Protein AF-A0A4Z1RAN7-F1 (afdb_monomer_lite)

Organism: NCBI:txid2565782

Radius of gyration: 14.69 Å; chains: 1; bounding box: 39×23×36 Å

pLDDT: mean 84.34, std 12.58, range [42.38, 96.56]

Foldseek 3Di:
DPVVVVVVVVVVCVVVVNDDQDDVVVQQVQWDWDQDPNDTDTHGDLVVLLSSLVVVPDPVSVVVNVVSVVVVVVVD

Structure (mmCIF, N/CA/C/O backbone):
data_AF-A0A4Z1RAN7-F1
#
_entry.id   AF-A0A4Z1RAN7-F1
#
loop_
_atom_site.group_PDB
_atom_site.id
_atom_site.type_symbol
_atom_site.label_atom_id
_atom_site.label_alt_id
_atom_site.label_comp_id
_atom_site.label_asym_id
_atom_site.label_entity_id
_atom_site.label_seq_id
_atom_site.pdbx_PDB_ins_code
_atom_site.Cartn_x
_atom_site.Cartn_y
_atom_site.Cartn_z
_atom_site.occupancy
_atom_site.B_iso_or_equiv
_atom_site.auth_seq_id
_atom_site.auth_comp_id
_atom_site.auth_asym_id
_atom_site.auth_atom_id
_atom_site.pdbx_PDB_model_num
ATOM 1 N N . MET A 1 1 ? -22.772 4.027 -5.235 1.00 42.38 1 MET A N 1
ATOM 2 C CA . MET A 1 1 ? -22.457 4.526 -6.592 1.00 42.38 1 MET A CA 1
ATOM 3 C C . MET A 1 1 ? -21.212 5.409 -6.526 1.00 42.38 1 MET A C 1
ATOM 5 O O . MET A 1 1 ? -21.353 6.618 -6.397 1.00 42.38 1 MET A O 1
ATOM 9 N N . THR A 1 2 ? -20.006 4.828 -6.557 1.00 50.19 2 THR A N 1
ATOM 10 C CA . THR A 1 2 ? -18.756 5.624 -6.458 1.00 50.19 2 THR A CA 1
ATOM 11 C C . THR A 1 2 ? -17.543 5.012 -7.180 1.00 50.19 2 THR A C 1
ATOM 13 O O . THR A 1 2 ? -16.489 5.632 -7.193 1.00 50.19 2 THR A O 1
ATOM 16 N N . ALA A 1 3 ? -17.670 3.837 -7.812 1.00 51.22 3 ALA A N 1
ATOM 17 C CA . ALA A 1 3 ? -16.569 3.191 -8.544 1.00 51.22 3 ALA A CA 1
ATOM 18 C C . ALA A 1 3 ? -16.290 3.850 -9.912 1.00 51.22 3 ALA A C 1
ATOM 20 O O . ALA A 1 3 ? -15.137 4.109 -10.251 1.00 51.22 3 ALA A O 1
ATOM 21 N N . ALA A 1 4 ? -17.349 4.272 -10.618 1.00 55.28 4 ALA A N 1
ATOM 22 C CA . ALA A 1 4 ? -17.267 4.809 -11.982 1.00 55.28 4 ALA A CA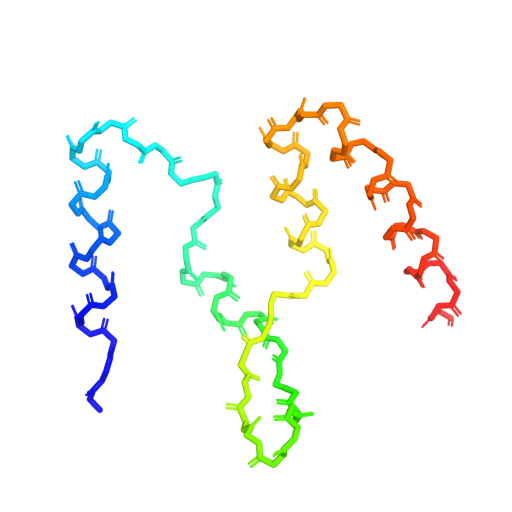 1
ATOM 23 C C . ALA A 1 4 ? -16.313 6.009 -12.139 1.00 55.28 4 ALA A C 1
ATOM 25 O O . ALA A 1 4 ? -15.695 6.196 -13.187 1.00 55.28 4 ALA A O 1
ATOM 26 N N . ARG A 1 5 ? -16.158 6.836 -11.095 1.00 67.44 5 ARG A N 1
ATOM 27 C CA . ARG A 1 5 ? -15.269 8.006 -11.146 1.00 67.44 5 ARG A CA 1
ATOM 28 C C . ARG A 1 5 ? -13.793 7.623 -11.021 1.00 67.44 5 ARG A C 1
ATOM 30 O O . ARG A 1 5 ? -12.954 8.326 -11.571 1.00 67.44 5 ARG A O 1
ATOM 37 N N . PHE A 1 6 ? -13.480 6.535 -10.320 1.00 66.00 6 PHE A N 1
ATOM 38 C CA . PHE A 1 6 ? -12.104 6.079 -10.121 1.00 66.00 6 PHE A CA 1
ATOM 39 C C . PHE A 1 6 ? -11.597 5.310 -11.345 1.00 66.00 6 PHE A C 1
ATOM 41 O O . PHE A 1 6 ? -10.523 5.612 -11.857 1.00 66.00 6 PHE A O 1
ATOM 48 N N . GLU A 1 7 ? -12.423 4.411 -11.885 1.00 70.00 7 GLU A N 1
ATOM 49 C CA . GLU A 1 7 ? -12.142 3.654 -13.116 1.00 70.00 7 GLU A CA 1
ATOM 50 C C . GLU A 1 7 ? -11.845 4.586 -14.299 1.00 70.00 7 GLU A C 1
ATOM 52 O O . GLU A 1 7 ? -10.874 4.388 -15.025 1.00 70.00 7 GLU A O 1
ATOM 57 N N . THR A 1 8 ? -12.618 5.670 -14.433 1.00 73.25 8 THR A N 1
ATOM 58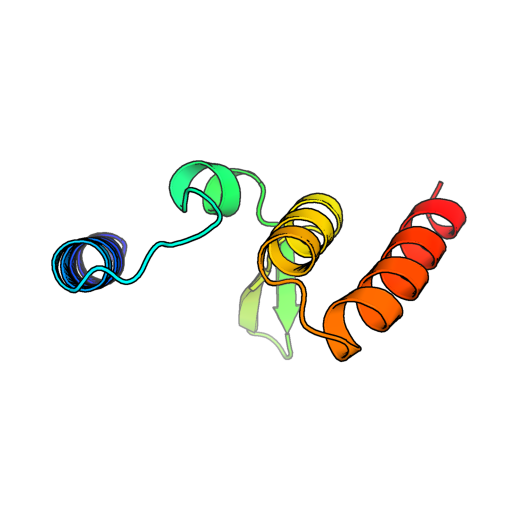 C CA . THR A 1 8 ? -12.410 6.679 -15.485 1.00 73.25 8 THR A CA 1
ATOM 59 C C . THR A 1 8 ? -11.038 7.359 -15.379 1.00 73.25 8 THR A C 1
ATOM 61 O O . THR A 1 8 ? -10.396 7.618 -16.394 1.00 73.25 8 THR A O 1
ATOM 64 N N . VAL A 1 9 ? -10.565 7.647 -14.160 1.00 75.06 9 VAL A N 1
ATOM 65 C CA . VAL A 1 9 ? -9.257 8.288 -13.948 1.00 75.06 9 VAL A CA 1
ATOM 66 C C . VAL A 1 9 ? -8.123 7.311 -14.241 1.00 75.06 9 VAL A C 1
ATOM 68 O O . VAL A 1 9 ? -7.166 7.688 -14.910 1.00 75.06 9 VAL A O 1
ATOM 71 N N . VAL A 1 10 ? -8.238 6.058 -13.796 1.00 73.75 10 VAL A N 1
ATOM 72 C CA . VAL A 1 10 ? -7.227 5.024 -14.068 1.00 73.75 10 VAL A CA 1
ATOM 73 C C . VAL A 1 10 ? -7.091 4.790 -15.575 1.00 73.75 10 VAL A C 1
ATOM 75 O O . VAL A 1 10 ? -5.981 4.860 -16.097 1.00 73.75 10 VAL A O 1
ATOM 78 N N . ALA A 1 11 ? -8.209 4.643 -16.291 1.00 70.75 11 ALA A N 1
ATOM 79 C CA . ALA A 1 11 ? -8.204 4.485 -17.744 1.00 70.75 11 ALA A CA 1
ATOM 80 C C . ALA A 1 11 ? -7.578 5.692 -18.474 1.00 70.75 11 ALA A C 1
ATOM 82 O O . ALA A 1 11 ? -6.848 5.521 -19.451 1.00 70.75 11 ALA A O 1
ATOM 83 N N . ALA A 1 12 ? -7.821 6.920 -17.999 1.00 77.75 12 ALA A N 1
ATOM 84 C CA . ALA A 1 12 ? -7.213 8.123 -18.571 1.00 77.75 12 ALA A CA 1
ATOM 85 C C . ALA A 1 12 ? -5.689 8.179 -18.349 1.00 77.75 12 ALA A C 1
ATOM 87 O O . ALA A 1 12 ? -4.951 8.613 -19.234 1.00 77.75 12 ALA A O 1
ATOM 88 N N . LEU A 1 13 ? -5.206 7.720 -17.190 1.00 79.25 13 LEU A N 1
ATOM 89 C CA . LEU A 1 13 ? -3.773 7.644 -16.892 1.00 79.25 13 LEU A CA 1
ATOM 90 C C . LEU A 1 13 ? -3.070 6.604 -17.778 1.00 79.25 13 LEU A C 1
ATOM 92 O O . LEU A 1 13 ? -2.000 6.888 -18.319 1.00 79.25 13 LEU A O 1
ATOM 96 N N . GLU A 1 14 ?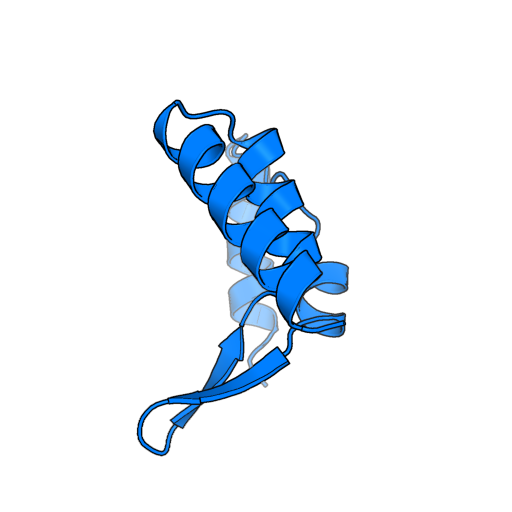 -3.695 5.449 -18.010 1.00 78.25 14 GLU A N 1
ATOM 97 C CA . GLU A 1 14 ? -3.164 4.421 -18.914 1.00 78.25 14 GLU A CA 1
ATOM 98 C C . GLU A 1 14 ? -3.048 4.926 -20.360 1.00 78.25 14 GLU A C 1
ATOM 100 O O . GLU A 1 14 ? -2.013 4.733 -21.000 1.00 78.25 14 GLU A O 1
ATOM 105 N N . GLN A 1 15 ? -4.059 5.652 -20.856 1.00 78.75 15 GLN A N 1
ATOM 106 C CA . GLN A 1 15 ? -4.014 6.301 -22.176 1.00 78.75 15 GLN A CA 1
ATOM 107 C C . GLN A 1 15 ? -2.896 7.349 -22.280 1.00 78.75 15 GLN A C 1
ATOM 109 O O . GLN A 1 15 ? -2.318 7.528 -23.351 1.00 78.75 15 GLN A O 1
ATOM 114 N N . ALA A 1 16 ? -2.550 8.008 -21.171 1.00 77.75 16 ALA A N 1
ATOM 115 C CA . ALA A 1 16 ? -1.430 8.945 -21.089 1.00 77.75 16 ALA A CA 1
ATOM 116 C C . ALA A 1 16 ? -0.051 8.251 -20.995 1.00 77.75 16 ALA A C 1
ATOM 118 O O . ALA A 1 16 ? 0.967 8.925 -20.833 1.00 77.75 16 ALA A O 1
ATOM 119 N N . GLY A 1 17 ? 0.005 6.915 -21.078 1.00 69.38 17 GLY A N 1
ATOM 120 C CA . GLY A 1 17 ? 1.237 6.131 -20.962 1.00 69.38 17 GLY A CA 1
ATOM 121 C C . GLY A 1 17 ? 1.751 5.993 -19.526 1.00 69.38 17 GLY A C 1
ATOM 122 O O . GLY A 1 17 ? 2.862 5.497 -19.310 1.00 69.38 17 GLY A O 1
ATOM 123 N N . ILE A 1 18 ? 0.956 6.409 -18.536 1.00 76.31 18 ILE A N 1
ATOM 124 C CA . ILE A 1 18 ? 1.259 6.237 -17.117 1.00 76.31 18 ILE A CA 1
ATOM 125 C C . ILE A 1 18 ? 0.844 4.816 -16.747 1.00 76.31 18 ILE A C 1
ATOM 127 O O . ILE A 1 18 ? -0.335 4.499 -16.614 1.00 76.31 18 ILE A O 1
ATOM 131 N N . ARG A 1 19 ? 1.836 3.936 -16.610 1.00 68.62 19 ARG A N 1
ATOM 132 C CA . ARG A 1 19 ? 1.607 2.544 -16.220 1.00 68.62 19 ARG A CA 1
ATOM 133 C C . ARG A 1 19 ? 1.346 2.460 -14.724 1.00 68.62 19 ARG A C 1
ATOM 135 O O . ARG A 1 19 ? 2.182 2.886 -13.929 1.00 68.62 19 ARG A O 1
ATOM 142 N N . ASN A 1 20 ? 0.210 1.877 -14.356 1.00 67.31 20 ASN A N 1
ATOM 143 C CA . ASN A 1 20 ? -0.026 1.455 -12.987 1.00 67.31 20 ASN A CA 1
ATOM 144 C C . ASN A 1 20 ? 0.690 0.107 -12.766 1.00 67.31 20 ASN A C 1
ATOM 146 O O . ASN A 1 20 ? 0.348 -0.858 -13.450 1.00 67.31 20 ASN A O 1
ATOM 150 N N . PRO A 1 21 ? 1.677 0.024 -11.856 1.00 65.88 21 PRO A N 1
ATOM 151 C CA . PRO A 1 21 ? 2.412 -1.216 -11.597 1.00 65.88 21 PRO A CA 1
ATOM 152 C C . PRO A 1 21 ? 1.493 -2.381 -11.176 1.00 65.88 21 PRO A C 1
ATOM 154 O O . PRO A 1 21 ? 1.751 -3.545 -11.478 1.00 65.88 21 PRO A O 1
ATOM 157 N N . VAL A 1 22 ? 0.355 -2.085 -10.534 1.00 70.38 22 VAL A N 1
ATOM 158 C CA . VAL A 1 22 ? -0.514 -3.119 -9.958 1.00 70.38 22 VAL A CA 1
ATOM 159 C C . VAL A 1 22 ? -1.982 -2.890 -10.324 1.00 70.38 22 VAL A C 1
ATOM 161 O O . VAL A 1 22 ? -2.520 -1.802 -10.137 1.00 70.38 22 VAL A O 1
ATOM 164 N N . ALA A 1 23 ? -2.653 -3.938 -10.816 1.00 78.88 23 ALA A N 1
ATOM 165 C CA . ALA A 1 23 ? -4.070 -3.890 -11.181 1.00 78.88 23 ALA A CA 1
ATOM 166 C C . ALA A 1 23 ? -4.953 -3.514 -9.978 1.00 78.88 23 ALA A C 1
ATOM 168 O O . ALA A 1 23 ? -4.877 -4.138 -8.915 1.00 78.88 23 ALA A O 1
ATOM 169 N N . PHE A 1 24 ? -5.809 -2.505 -10.161 1.00 79.44 24 PHE A N 1
ATOM 170 C CA . PHE A 1 24 ? -6.615 -1.935 -9.080 1.00 79.44 24 PHE A CA 1
ATOM 171 C C . PHE A 1 24 ? -7.634 -2.923 -8.506 1.00 79.44 24 PHE A C 1
ATOM 173 O O . PHE A 1 24 ? -7.783 -2.984 -7.293 1.00 79.44 24 PHE A O 1
ATOM 180 N N . GLU A 1 25 ? -8.309 -3.715 -9.340 1.00 82.88 25 GLU A N 1
ATOM 181 C CA . GLU A 1 25 ? -9.385 -4.613 -8.889 1.00 82.88 25 GLU A CA 1
ATOM 182 C C . GLU A 1 25 ? -8.892 -5.628 -7.853 1.00 82.88 25 GLU A C 1
ATOM 184 O O . GLU A 1 25 ? -9.482 -5.756 -6.782 1.00 82.88 25 GLU A O 1
ATOM 189 N N . GLY A 1 26 ? -7.750 -6.274 -8.111 1.00 84.06 26 GLY A N 1
ATOM 190 C CA . GLY A 1 26 ? -7.156 -7.212 -7.156 1.00 84.06 26 GLY A CA 1
ATOM 191 C C . GLY A 1 26 ? -6.661 -6.529 -5.876 1.00 84.06 26 GLY A C 1
ATOM 192 O O . GLY A 1 26 ? -6.781 -7.090 -4.789 1.00 84.06 26 GLY A O 1
ATOM 193 N N . LEU A 1 27 ? -6.129 -5.311 -5.994 1.00 86.94 27 LEU A N 1
ATOM 194 C CA . LEU A 1 27 ? -5.732 -4.475 -4.856 1.00 86.94 27 LEU A CA 1
ATOM 195 C C . LEU A 1 27 ? -6.936 -4.092 -3.987 1.00 86.94 27 LEU A C 1
ATOM 197 O O . LEU A 1 27 ? -6.865 -4.135 -2.762 1.00 86.94 27 LEU A O 1
ATOM 201 N N . TRP A 1 28 ? -8.046 -3.726 -4.624 1.00 88.75 28 TRP A N 1
ATOM 202 C CA . TRP A 1 28 ? -9.280 -3.336 -3.959 1.00 88.75 28 TRP A CA 1
ATOM 203 C C . TRP A 1 28 ? -9.933 -4.515 -3.244 1.00 88.75 28 TRP A C 1
ATOM 205 O O . TRP A 1 28 ? -10.416 -4.367 -2.123 1.00 88.75 28 TRP A O 1
ATOM 215 N N . GLU A 1 29 ? -9.931 -5.695 -3.860 1.00 89.88 29 GLU A N 1
ATOM 216 C CA . GLU A 1 29 ? -10.462 -6.913 -3.251 1.00 89.88 29 GLU A CA 1
ATOM 217 C C . GLU A 1 29 ? -9.688 -7.297 -1.981 1.00 89.88 29 GLU A C 1
ATOM 219 O O . GLU A 1 29 ? -10.304 -7.597 -0.959 1.00 89.88 29 GLU A O 1
ATOM 224 N N . ARG A 1 30 ? -8.350 -7.215 -2.018 1.00 91.00 30 ARG A N 1
ATOM 225 C CA . ARG A 1 30 ? -7.463 -7.587 -0.901 1.00 91.00 30 ARG A CA 1
ATOM 226 C C . ARG A 1 30 ? -7.208 -6.477 0.120 1.00 91.00 30 ARG A C 1
ATOM 228 O O . ARG A 1 30 ? -6.522 -6.718 1.109 1.00 91.00 30 ARG A O 1
ATOM 235 N N . SER A 1 31 ? -7.716 -5.269 -0.109 1.00 93.38 31 SER A N 1
ATOM 236 C CA . SER A 1 31 ? -7.493 -4.137 0.794 1.00 93.38 31 SER A CA 1
ATOM 237 C C . SER A 1 31 ? -8.066 -4.399 2.190 1.00 93.38 31 SER A C 1
ATOM 239 O O . SER A 1 31 ? -9.162 -4.949 2.327 1.00 93.38 31 SER A O 1
ATOM 241 N N . GLU A 1 32 ? -7.391 -3.893 3.209 1.00 92.88 32 GLU A N 1
ATOM 242 C CA . GLU A 1 32 ? -7.814 -3.983 4.602 1.00 92.88 32 GLU A CA 1
ATOM 243 C C . GLU A 1 32 ? -8.710 -2.791 4.967 1.00 92.88 32 GLU A C 1
ATOM 245 O O . GLU A 1 32 ? -8.466 -1.666 4.527 1.00 92.88 32 GLU A O 1
ATOM 250 N N . HIS A 1 33 ? -9.753 -3.021 5.772 1.00 94.50 33 HI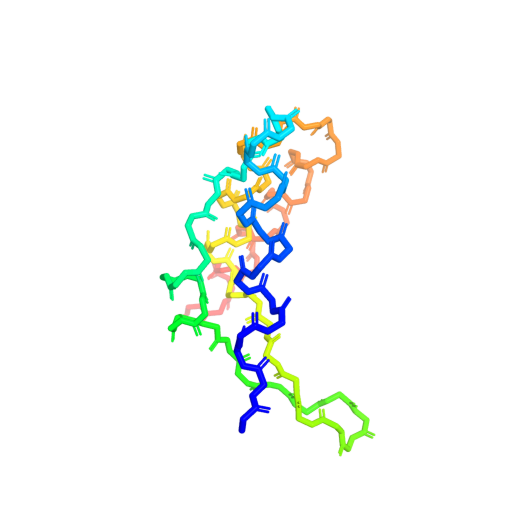S A N 1
ATOM 251 C CA . HIS A 1 33 ? -10.567 -1.935 6.323 1.00 94.50 33 HIS A CA 1
ATOM 252 C C . HIS A 1 33 ? -9.994 -1.504 7.665 1.00 94.50 33 HIS A C 1
ATOM 254 O O . HIS A 1 33 ? -9.856 -2.320 8.574 1.00 94.50 33 HIS A O 1
ATOM 260 N N . VAL A 1 34 ? -9.715 -0.215 7.794 1.00 94.00 34 VAL A N 1
ATOM 261 C CA . VAL A 1 34 ? -9.185 0.388 9.013 1.00 94.00 34 VAL A CA 1
ATOM 262 C C . VAL A 1 34 ? -10.023 1.592 9.411 1.00 94.00 34 VAL A C 1
ATOM 264 O O . VAL A 1 34 ? -10.501 2.340 8.557 1.00 94.00 34 VAL A O 1
ATOM 267 N N . ASP A 1 35 ? -10.200 1.776 10.716 1.00 95.44 35 ASP A N 1
ATOM 268 C CA . ASP A 1 35 ? -10.764 3.003 11.266 1.00 95.44 35 ASP A CA 1
ATOM 269 C C . ASP A 1 35 ? -9.635 4.013 11.499 1.00 95.44 35 ASP A C 1
ATOM 271 O O . ASP A 1 35 ? -8.735 3.793 12.313 1.00 95.44 35 ASP A O 1
ATOM 275 N N . LEU A 1 36 ? -9.677 5.117 10.757 1.00 92.88 36 LEU A N 1
ATOM 276 C CA . LEU A 1 36 ? -8.766 6.243 10.908 1.00 92.88 36 LEU A CA 1
ATOM 277 C C . LEU A 1 36 ? -9.548 7.441 11.447 1.00 92.88 36 LEU A C 1
ATOM 279 O O . LEU A 1 36 ? -10.125 8.221 10.690 1.00 92.88 36 LEU A O 1
ATOM 283 N N . GLY A 1 37 ? -9.568 7.586 12.773 1.00 93.44 37 GLY A N 1
ATOM 284 C CA . GLY A 1 37 ? -10.200 8.729 13.438 1.00 93.44 37 GLY A CA 1
ATOM 285 C C . GLY A 1 37 ? -11.722 8.786 13.266 1.00 93.44 37 GLY A C 1
ATOM 286 O O . GLY A 1 37 ? -12.270 9.868 13.072 1.00 93.44 37 GLY A O 1
ATOM 287 N N . GLY A 1 38 ? -12.403 7.638 13.301 1.00 94.50 38 GLY A N 1
ATOM 288 C CA . GLY A 1 38 ? -13.846 7.507 13.085 1.00 94.50 38 GLY A CA 1
ATOM 289 C C . GLY A 1 38 ? -14.244 7.404 11.610 1.00 94.50 38 GLY A C 1
ATOM 290 O O . GLY A 1 38 ? -15.434 7.413 11.292 1.00 94.50 38 GLY A O 1
ATOM 291 N N . THR A 1 39 ? -13.270 7.333 10.699 1.00 95.38 39 THR A N 1
ATOM 292 C CA . THR A 1 39 ? -13.503 7.215 9.258 1.00 95.38 39 THR A CA 1
ATOM 293 C C . THR A 1 39 ? -13.066 5.841 8.775 1.00 95.38 39 THR A C 1
ATOM 295 O O . THR A 1 39 ? -11.891 5.485 8.863 1.00 95.38 39 THR A O 1
ATOM 298 N N . ALA A 1 40 ? -14.011 5.083 8.216 1.00 94.81 40 ALA A N 1
ATOM 299 C CA . ALA A 1 40 ? -13.720 3.798 7.595 1.00 94.81 40 ALA A CA 1
ATOM 300 C C . ALA A 1 40 ? -12.955 4.005 6.279 1.00 94.81 40 ALA A C 1
ATOM 302 O O . ALA A 1 40 ? -13.497 4.524 5.300 1.00 94.81 40 ALA A O 1
ATOM 303 N N . CYS A 1 41 ? -11.701 3.565 6.257 1.00 94.06 41 CYS A N 1
ATOM 304 C CA . CYS A 1 41 ? -10.804 3.653 5.113 1.00 94.06 41 CYS A CA 1
ATOM 305 C C . CYS A 1 41 ? -10.403 2.255 4.639 1.00 94.06 41 CYS A C 1
ATOM 307 O O . CYS A 1 41 ? -10.258 1.334 5.442 1.00 94.06 41 CYS A O 1
ATOM 309 N N . ARG A 1 42 ? -10.181 2.103 3.329 1.00 93.62 42 ARG A N 1
ATOM 310 C CA . ARG A 1 42 ? -9.531 0.916 2.760 1.00 93.62 42 ARG A CA 1
ATOM 311 C C . ARG A 1 42 ? -8.063 1.232 2.521 1.00 93.62 42 ARG A C 1
ATOM 313 O O . ARG A 1 42 ? -7.757 2.227 1.865 1.00 93.62 42 ARG A O 1
ATOM 320 N N . ILE A 1 43 ? -7.174 0.401 3.047 1.00 92.44 43 ILE A N 1
ATOM 321 C CA . ILE A 1 43 ? -5.729 0.521 2.853 1.00 92.44 43 ILE A CA 1
ATOM 322 C C . ILE A 1 43 ? -5.187 -0.715 2.146 1.00 92.44 43 ILE A C 1
ATOM 324 O O . ILE A 1 43 ? -5.732 -1.811 2.258 1.00 92.44 43 ILE A O 1
ATOM 328 N N . VAL A 1 44 ? -4.112 -0.532 1.386 1.00 92.06 44 VAL A N 1
ATOM 329 C CA . VAL A 1 44 ? -3.401 -1.650 0.767 1.00 92.06 44 VAL A CA 1
ATOM 330 C C . VAL A 1 44 ? -2.779 -2.531 1.851 1.00 92.06 44 VAL A C 1
ATOM 332 O O . VAL A 1 44 ? -2.184 -2.016 2.798 1.00 92.06 44 VAL A O 1
ATOM 335 N N . GLY A 1 45 ? -2.908 -3.848 1.705 1.00 91.06 45 GLY A N 1
ATOM 336 C CA . GLY A 1 45 ? -2.250 -4.786 2.608 1.00 91.06 45 GLY A CA 1
ATOM 337 C C . GLY A 1 45 ? -0.731 -4.781 2.431 1.00 91.06 45 GLY A C 1
ATOM 338 O O . GLY A 1 45 ? -0.208 -4.466 1.359 1.00 91.06 45 GLY A O 1
ATOM 339 N N . ILE A 1 46 ? 0.000 -5.167 3.478 1.00 92.50 46 ILE A N 1
ATOM 340 C CA . ILE A 1 46 ? 1.475 -5.133 3.476 1.00 92.50 46 ILE A CA 1
ATOM 341 C C . ILE A 1 46 ? 2.108 -5.903 2.292 1.00 92.50 46 ILE A C 1
ATOM 343 O O . ILE A 1 46 ? 3.025 -5.354 1.675 1.00 92.50 46 ILE A O 1
ATOM 347 N N . PRO A 1 47 ? 1.649 -7.115 1.905 1.00 90.94 47 PRO A N 1
ATOM 348 C CA . PRO A 1 47 ? 2.234 -7.837 0.769 1.00 90.94 47 PRO A CA 1
ATOM 349 C C . PRO A 1 47 ? 2.130 -7.070 -0.556 1.00 90.94 47 PRO A C 1
ATOM 351 O O . PRO A 1 47 ? 3.089 -7.006 -1.327 1.00 90.94 47 PRO A O 1
ATOM 354 N N . ASP A 1 48 ? 0.979 -6.446 -0.801 1.00 90.94 48 ASP A N 1
ATOM 355 C CA . ASP A 1 48 ? 0.748 -5.651 -2.004 1.00 90.94 48 ASP A CA 1
ATOM 356 C C . ASP A 1 48 ? 1.551 -4.343 -1.970 1.00 90.94 48 ASP A C 1
ATOM 358 O O . ASP A 1 48 ? 2.101 -3.932 -2.992 1.00 90.94 48 ASP A O 1
ATOM 362 N N . LEU A 1 49 ? 1.714 -3.730 -0.793 1.00 91.88 49 LEU A N 1
ATOM 363 C CA . LEU A 1 49 ? 2.555 -2.545 -0.624 1.00 91.88 49 LEU A CA 1
ATOM 364 C C . LEU A 1 49 ? 4.033 -2.836 -0.925 1.00 91.88 49 LEU A C 1
ATOM 366 O O . LEU A 1 49 ? 4.686 -2.030 -1.591 1.00 91.88 49 LEU A O 1
ATOM 370 N N . ILE A 1 50 ? 4.556 -3.986 -0.485 1.00 92.62 50 ILE A N 1
ATOM 371 C CA . ILE A 1 50 ? 5.921 -4.433 -0.811 1.00 92.62 50 ILE A CA 1
ATOM 372 C C . ILE A 1 50 ? 6.079 -4.590 -2.327 1.00 92.62 50 ILE A C 1
ATOM 374 O O . ILE A 1 50 ? 7.045 -4.081 -2.897 1.00 92.62 50 ILE A O 1
ATOM 378 N N . ARG A 1 51 ? 5.110 -5.225 -2.998 1.00 90.81 51 ARG A N 1
ATOM 379 C CA . ARG A 1 51 ? 5.119 -5.372 -4.460 1.00 90.81 51 ARG A CA 1
ATOM 380 C C . ARG A 1 51 ? 5.146 -4.014 -5.164 1.00 90.81 51 ARG A C 1
ATOM 382 O O . ARG A 1 51 ? 6.013 -3.783 -6.001 1.00 90.81 51 ARG A O 1
ATOM 389 N N . MET A 1 52 ? 4.248 -3.101 -4.791 1.00 89.56 52 MET A N 1
ATOM 390 C CA . MET A 1 52 ? 4.187 -1.751 -5.368 1.00 89.56 52 MET A CA 1
ATOM 391 C C . MET A 1 52 ? 5.516 -0.999 -5.210 1.00 89.56 52 MET A C 1
ATOM 393 O O . MET A 1 52 ? 5.970 -0.330 -6.137 1.00 89.56 52 MET A O 1
ATOM 397 N N . LYS A 1 53 ? 6.153 -1.119 -4.041 1.00 91.12 53 LYS A N 1
ATOM 398 C CA . LYS A 1 53 ? 7.455 -0.506 -3.752 1.00 91.12 53 LYS A CA 1
ATOM 399 C C . LYS A 1 53 ? 8.589 -1.132 -4.560 1.00 91.12 53 LYS A C 1
ATOM 401 O O . LYS A 1 53 ? 9.433 -0.405 -5.078 1.00 91.12 53 LYS A O 1
ATOM 406 N N . SER A 1 54 ? 8.584 -2.456 -4.707 1.00 91.19 54 SER A N 1
ATOM 407 C CA . SER A 1 54 ? 9.582 -3.185 -5.493 1.00 91.19 54 SER A CA 1
ATOM 408 C C . SER A 1 54 ? 9.542 -2.776 -6.966 1.00 91.19 54 SER A C 1
ATOM 410 O O . SER A 1 54 ? 10.588 -2.526 -7.560 1.00 91.19 54 SER A O 1
ATOM 412 N N . GLU A 1 55 ? 8.343 -2.617 -7.530 1.00 88.62 55 GLU A N 1
ATOM 413 C CA . GLU A 1 55 ? 8.164 -2.176 -8.916 1.00 88.62 55 GLU A CA 1
ATOM 414 C C . GLU A 1 55 ? 8.539 -0.696 -9.126 1.00 88.62 55 GLU A C 1
ATOM 416 O O . GLU A 1 55 ? 9.050 -0.335 -10.186 1.00 88.62 55 GLU A O 1
ATOM 421 N N . ALA A 1 56 ? 8.332 0.165 -8.121 1.00 87.94 56 ALA A N 1
ATOM 422 C CA . ALA A 1 56 ? 8.733 1.574 -8.179 1.00 87.94 56 ALA A CA 1
ATOM 423 C C . ALA A 1 56 ? 10.259 1.767 -8.098 1.00 87.94 56 ALA A C 1
ATOM 425 O O . ALA A 1 56 ? 10.797 2.677 -8.731 1.00 87.94 56 ALA A O 1
ATOM 426 N N . GLY A 1 57 ? 10.953 0.928 -7.320 1.00 85.25 57 GLY A N 1
ATOM 427 C CA . GLY A 1 57 ? 12.414 0.813 -7.322 1.00 85.25 57 GLY A CA 1
ATOM 428 C C . GLY A 1 57 ? 13.188 2.060 -6.876 1.00 85.25 57 GLY A C 1
ATOM 429 O O . GLY A 1 57 ? 14.374 2.183 -7.187 1.00 85.25 57 GLY A O 1
ATOM 430 N N . ARG A 1 58 ? 12.564 3.013 -6.169 1.00 90.12 58 ARG A N 1
ATOM 431 C CA . ARG A 1 58 ? 13.270 4.217 -5.698 1.00 90.12 58 ARG A CA 1
ATOM 432 C C . ARG A 1 58 ? 14.175 3.846 -4.513 1.00 90.12 58 ARG A C 1
ATOM 434 O O . ARG A 1 58 ? 13.818 2.960 -3.740 1.00 90.12 58 ARG A O 1
ATOM 441 N N . PRO A 1 59 ? 15.302 4.540 -4.276 1.00 91.19 59 PRO A N 1
ATOM 442 C CA . PRO A 1 59 ? 16.195 4.223 -3.155 1.00 91.19 59 PRO A CA 1
ATOM 443 C C . PRO A 1 59 ? 15.501 4.184 -1.784 1.00 91.19 59 PRO A C 1
ATOM 445 O O . PRO A 1 59 ? 15.846 3.367 -0.934 1.00 91.19 59 PRO A O 1
ATOM 448 N N . GLN A 1 60 ? 14.499 5.041 -1.562 1.00 91.50 60 GLN A N 1
ATOM 449 C CA . GLN A 1 60 ? 13.685 4.996 -0.347 1.00 91.50 60 GLN A CA 1
ATOM 450 C C . GLN A 1 60 ? 12.785 3.756 -0.257 1.00 91.50 60 GLN A C 1
ATOM 452 O O . GLN A 1 60 ? 12.586 3.254 0.843 1.00 91.50 60 GLN A O 1
ATOM 457 N N . ASP A 1 61 ? 12.295 3.229 -1.383 1.00 93.62 61 ASP A N 1
ATOM 458 C CA . ASP A 1 61 ? 11.426 2.052 -1.386 1.00 93.62 61 ASP A CA 1
ATOM 459 C C . ASP A 1 61 ? 12.170 0.809 -0.887 1.00 93.62 61 ASP A C 1
ATOM 461 O O . ASP A 1 61 ? 11.564 -0.010 -0.210 1.00 93.62 61 ASP A O 1
ATOM 465 N N . LEU A 1 62 ? 13.479 0.692 -1.146 1.00 92.69 62 LEU A N 1
ATOM 466 C CA . LEU A 1 62 ? 14.293 -0.426 -0.650 1.00 92.69 62 LEU A CA 1
ATOM 467 C C . LEU A 1 62 ? 14.327 -0.473 0.883 1.00 92.69 62 LEU A C 1
ATOM 469 O O . LEU A 1 62 ? 14.076 -1.520 1.473 1.00 92.69 62 LEU A O 1
ATOM 473 N N . ARG A 1 63 ? 14.562 0.678 1.526 1.00 94.06 63 ARG A N 1
ATOM 474 C CA . ARG A 1 63 ? 14.540 0.782 2.996 1.00 94.06 63 ARG A CA 1
ATOM 475 C C . ARG A 1 63 ? 13.150 0.499 3.559 1.00 94.06 63 ARG A 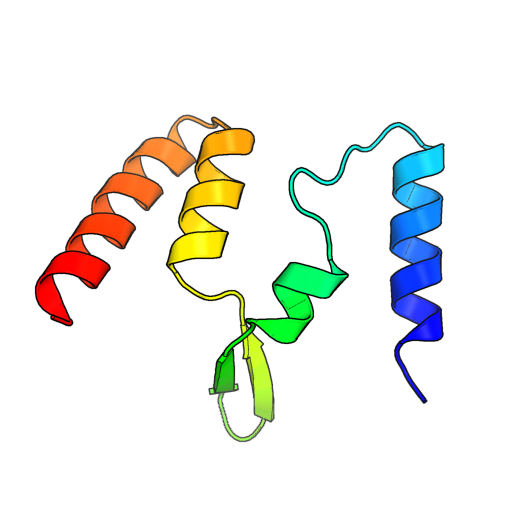C 1
ATOM 477 O O . ARG A 1 63 ? 13.021 -0.177 4.573 1.00 94.06 63 ARG A O 1
ATOM 484 N N . ASP A 1 64 ? 12.116 0.997 2.887 1.00 95.38 64 ASP A N 1
ATOM 485 C CA . ASP A 1 64 ? 10.737 0.758 3.305 1.00 95.38 64 ASP A CA 1
ATOM 486 C C . ASP A 1 64 ? 10.365 -0.732 3.195 1.00 95.38 64 ASP A C 1
ATOM 488 O O . ASP A 1 64 ? 9.671 -1.250 4.064 1.00 95.38 64 ASP A O 1
ATOM 492 N N . ILE A 1 65 ? 10.826 -1.437 2.154 1.00 96.56 65 ILE A N 1
ATOM 493 C CA . ILE A 1 65 ? 10.591 -2.879 1.977 1.00 96.56 65 ILE A CA 1
ATOM 494 C C . ILE A 1 65 ? 11.227 -3.677 3.116 1.00 96.56 65 ILE A C 1
ATOM 496 O O . ILE A 1 65 ? 10.542 -4.508 3.710 1.00 96.56 65 ILE A O 1
ATOM 500 N N . GLU A 1 66 ? 12.489 -3.406 3.464 1.00 96.12 66 GLU A N 1
ATOM 501 C CA . GLU A 1 66 ? 13.180 -4.101 4.563 1.00 96.12 66 GLU A CA 1
ATOM 502 C C . GLU A 1 66 ? 12.397 -4.008 5.882 1.00 96.12 66 GLU A C 1
ATOM 504 O O . GLU A 1 66 ? 12.240 -4.997 6.610 1.00 96.12 66 GLU A O 1
ATOM 509 N N . GLU A 1 67 ? 11.857 -2.823 6.169 1.00 96.31 67 GLU A N 1
ATOM 510 C CA . GLU A 1 67 ? 11.066 -2.569 7.368 1.00 96.31 67 GLU A CA 1
ATOM 511 C C . GLU A 1 67 ? 9.694 -3.257 7.319 1.00 96.31 67 GLU A C 1
ATOM 513 O O . GLU A 1 67 ? 9.267 -3.886 8.292 1.00 96.31 67 GLU A O 1
ATOM 518 N N . LEU A 1 68 ? 9.010 -3.206 6.174 1.00 95.56 68 LEU A N 1
ATOM 519 C CA . LEU A 1 68 ? 7.731 -3.890 5.977 1.00 95.56 68 LEU A CA 1
ATOM 520 C C . LEU A 1 68 ? 7.872 -5.409 6.128 1.00 95.56 68 LEU A C 1
ATOM 522 O O . LEU A 1 68 ? 7.058 -6.045 6.799 1.00 95.56 68 LEU A O 1
ATOM 526 N N . GLU A 1 69 ? 8.928 -6.004 5.577 1.00 95.44 69 GLU A N 1
ATOM 527 C CA . GLU A 1 69 ? 9.211 -7.428 5.753 1.00 95.44 69 GLU A CA 1
ATOM 528 C C . GLU A 1 69 ? 9.484 -7.788 7.219 1.00 95.44 69 GLU A C 1
ATOM 530 O O . GLU A 1 69 ? 9.098 -8.866 7.684 1.00 95.44 69 GLU A O 1
ATOM 535 N N . ARG A 1 70 ? 10.127 -6.890 7.977 1.00 96.19 70 ARG A N 1
ATOM 536 C CA . ARG A 1 70 ? 10.338 -7.063 9.419 1.00 96.19 70 ARG A CA 1
ATOM 537 C C . ARG A 1 70 ? 9.009 -7.094 10.171 1.00 96.19 70 ARG A C 1
ATOM 539 O O . ARG A 1 70 ? 8.836 -7.965 11.022 1.00 96.19 70 ARG A O 1
ATOM 546 N N . ILE A 1 71 ? 8.068 -6.212 9.835 1.00 93.81 71 ILE A N 1
ATOM 547 C CA . ILE A 1 71 ? 6.715 -6.203 10.415 1.00 93.81 71 ILE A CA 1
ATOM 548 C C . ILE A 1 71 ? 5.998 -7.530 10.132 1.00 93.81 71 ILE A C 1
ATOM 550 O O . ILE A 1 71 ? 5.466 -8.146 11.053 1.00 93.81 71 ILE A O 1
ATOM 554 N N . VAL A 1 72 ? 6.045 -8.022 8.888 1.00 92.31 72 VAL A N 1
ATOM 555 C CA . VAL A 1 72 ? 5.431 -9.311 8.514 1.00 92.31 72 VAL A CA 1
ATOM 556 C C . VAL A 1 72 ? 6.010 -10.471 9.322 1.00 92.31 72 VAL A C 1
ATOM 558 O O . VAL A 1 72 ? 5.267 -11.361 9.729 1.00 92.31 72 VAL A O 1
ATOM 561 N N . ARG A 1 73 ? 7.327 -10.483 9.566 1.00 93.38 73 ARG A N 1
ATOM 562 C CA . ARG A 1 73 ? 7.978 -11.533 10.367 1.00 93.38 73 ARG A CA 1
ATOM 563 C C . ARG A 1 73 ? 7.553 -11.520 11.836 1.00 93.38 73 ARG A C 1
ATOM 565 O O . ARG A 1 73 ? 7.507 -12.586 12.432 1.00 93.38 73 ARG A O 1
ATOM 572 N N . LEU A 1 74 ? 7.279 -10.347 12.407 1.00 92.06 74 LEU A N 1
ATOM 573 C CA . LEU A 1 74 ? 6.918 -10.196 13.823 1.00 92.06 74 LEU A CA 1
ATOM 574 C C . LEU A 1 74 ? 5.443 -10.474 14.121 1.00 92.06 74 LEU A C 1
ATOM 576 O O . LEU A 1 74 ? 5.111 -10.792 15.256 1.00 92.06 74 LEU A O 1
ATOM 580 N N . ASN A 1 75 ? 4.575 -10.346 13.119 1.00 81.00 75 ASN A N 1
ATOM 581 C CA . ASN A 1 75 ? 3.136 -10.579 13.251 1.00 81.00 75 ASN A CA 1
ATOM 582 C C . ASN A 1 75 ? 2.721 -12.028 12.916 1.00 81.00 75 ASN A C 1
ATOM 584 O O . ASN A 1 75 ? 1.533 -12.291 12.728 1.00 81.00 75 ASN A O 1
ATOM 588 N N . LYS A 1 76 ? 3.688 -12.948 12.801 1.00 57.88 76 LYS A N 1
ATOM 589 C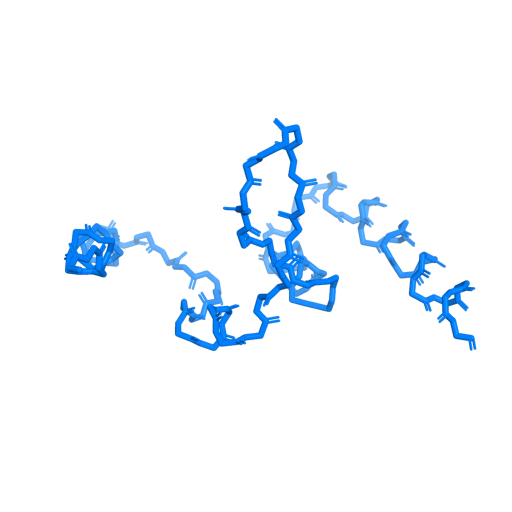 CA . LYS A 1 76 ? 3.464 -14.398 12.695 1.00 57.88 76 LYS A CA 1
ATOM 590 C C . LYS A 1 76 ? 3.564 -15.052 14.065 1.00 57.88 76 LYS A C 1
ATOM 592 O O . LYS A 1 76 ? 2.771 -15.987 14.297 1.00 57.88 76 LYS A O 1
#

Secondary structure (DSSP, 8-state):
--SHHHHHHHHHHHHTT---SS-HHHHHHHPEEEEETTEEEEE--HHHHHHHHHHH--HHHHHHHHHHHHHHHHT-

Sequence (76 aa):
MTAARFETVVAALEQAGIRNPVAFEGLWERSEHVDLGGTACRIVGIPDLIRMKSEAGRPQDLRDIEELERIVRLNK